Protein AF-A0A1R3HCN3-F1 (afdb_monomer)

Secondary structure (DSSP, 8-state):
-HHHHHHHHHHHHHHHHTSHHHHIIIIIHHHHHHHHHHHHHHHHHH----------PPP--GGGPPEEE-TTTTSHHHHHHHHHHHHTT-EEE-

Mean predicted aligned error: 13.08 Å

Sequence (94 aa):
MKMEAMIKEFKEAVHFVLSVEFWRMAVFWTFSLLASYLQLYSTGLFSRKAQAYPRCHPPISESMRPVCVITGATSGLGAAAAHALSREGFYVVL

InterPro domains:
  IPR036291 NAD(P)-binding domain superfamily [SSF51735] (66-94)

pLDDT: mean 84.45, std 14.41, range [49.69, 97.0]

Organism: Corchorus capsularis (NCBI:txid210143)

Foldseek 3Di:
DVVVVVVVVVVVVVVVCVDPVVCCVVPVVVVVVVVVVVVVVCCVVVVPPPPPVPPPQQPPDPVRAAEDEFPPCPDDPSVVVQVVVVVSRHHYHD

Solvent-accessible surface area (backbone atoms only — not comparable to full-atom values): 5502 Å² total; per-residue (Å²): 106,74,68,57,52,52,53,49,54,51,51,52,51,51,52,49,66,70,30,69,67,46,43,43,58,68,46,53,46,49,51,49,50,51,49,51,51,51,50,52,53,48,41,65,71,73,44,83,62,76,79,71,68,81,73,74,72,63,60,91,45,90,91,56,55,47,75,46,79,38,73,66,34,89,45,73,69,27,28,53,50,51,55,53,41,44,76,64,57,37,47,70,44,109

Radius of gyration: 25.92 Å; Cα contacts (8 Å, |Δi|>4): 62; chains: 1; bounding box: 52×22×68 Å

Nearest PDB structures (foldseek):
  2azn-assembly1_A  TM=6.869E-01  e=3.203E+00  Methanocaldococcus jannaschii

Structure (mmCIF, N/CA/C/O backbone):
data_AF-A0A1R3HCN3-F1
#
_entry.id   AF-A0A1R3HCN3-F1
#
loop_
_atom_site.group_PDB
_atom_site.id
_atom_site.type_symbol
_atom_site.label_atom_id
_atom_site.label_alt_id
_atom_site.label_comp_id
_atom_site.label_asym_id
_atom_site.label_entity_id
_atom_site.label_seq_id
_atom_site.pdbx_PDB_ins_code
_atom_site.Cartn_x
_atom_site.Cartn_y
_atom_site.Cartn_z
_atom_site.occupancy
_atom_site.B_iso_or_equiv
_atom_site.auth_seq_id
_atom_site.auth_comp_id
_atom_site.auth_asym_id
_atom_site.auth_atom_id
_atom_site.pdbx_PDB_model_num
ATOM 1 N N . MET A 1 1 ? 24.073 3.249 -42.148 1.00 63.19 1 MET A N 1
ATOM 2 C CA . MET A 1 1 ? 22.652 3.245 -41.726 1.00 63.19 1 MET A CA 1
ATOM 3 C C . MET A 1 1 ? 22.331 2.302 -40.565 1.00 63.19 1 MET A C 1
ATOM 5 O 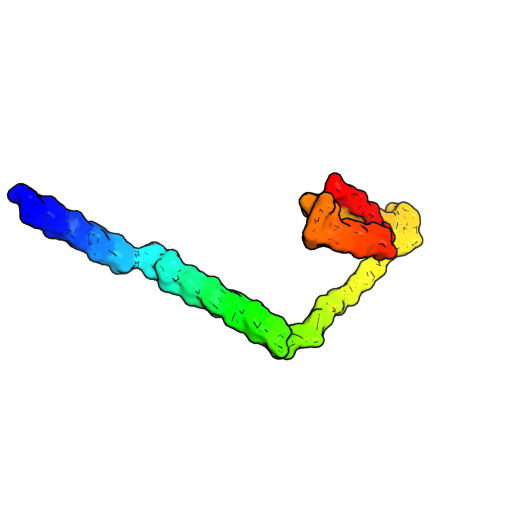O . MET A 1 1 ? 22.137 2.822 -39.480 1.00 63.19 1 MET A O 1
ATOM 9 N N . LYS A 1 2 ? 22.291 0.961 -40.704 1.00 79.06 2 LYS A N 1
ATOM 10 C CA . LYS A 1 2 ? 21.921 0.068 -39.568 1.00 79.06 2 LYS A CA 1
ATOM 11 C C . LYS A 1 2 ? 22.828 0.213 -38.333 1.00 79.06 2 LYS A C 1
ATOM 13 O O . LYS A 1 2 ? 22.329 0.260 -37.218 1.00 79.06 2 LYS A O 1
ATOM 18 N N . MET A 1 3 ? 24.141 0.321 -38.543 1.00 84.12 3 MET A N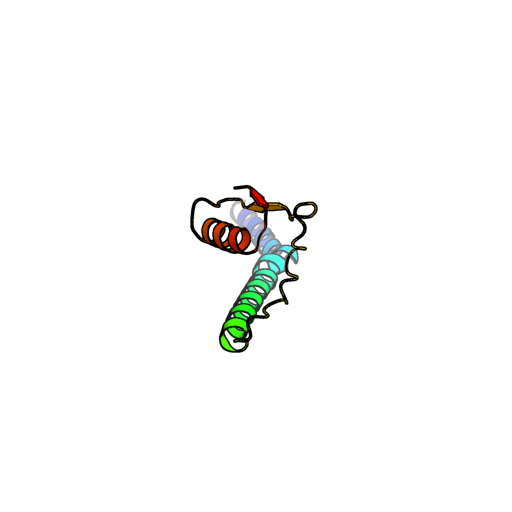 1
ATOM 19 C CA . MET A 1 3 ? 25.116 0.473 -37.453 1.00 84.12 3 MET A CA 1
ATOM 20 C C . MET A 1 3 ? 24.939 1.798 -36.692 1.00 84.12 3 MET A C 1
ATOM 22 O O . MET A 1 3 ? 25.025 1.836 -35.474 1.00 84.12 3 MET A O 1
ATOM 26 N N . GLU A 1 4 ? 24.648 2.886 -37.403 1.00 87.00 4 GLU A N 1
ATOM 27 C CA . GLU A 1 4 ? 24.480 4.214 -36.799 1.00 87.00 4 GLU A CA 1
ATOM 28 C C . GLU A 1 4 ? 23.177 4.321 -36.005 1.00 87.00 4 GLU A C 1
ATOM 30 O O . GLU A 1 4 ? 23.166 4.910 -34.928 1.00 87.00 4 GLU A O 1
ATOM 35 N N . ALA A 1 5 ? 22.099 3.701 -36.499 1.00 90.31 5 ALA A N 1
ATOM 36 C CA . ALA A 1 5 ? 20.846 3.587 -35.760 1.00 90.31 5 ALA A CA 1
ATOM 37 C C . ALA A 1 5 ? 21.045 2.811 -34.447 1.00 90.31 5 ALA A C 1
ATOM 39 O O . ALA A 1 5 ? 20.653 3.291 -33.388 1.00 90.31 5 ALA A O 1
ATOM 40 N N . MET A 1 6 ? 21.760 1.683 -34.500 1.00 92.44 6 MET A N 1
ATOM 41 C CA . MET A 1 6 ? 22.084 0.880 -33.318 1.00 92.44 6 MET A CA 1
ATOM 42 C C . MET A 1 6 ? 22.917 1.661 -32.291 1.00 92.44 6 MET A C 1
ATOM 44 O O . MET A 1 6 ? 22.633 1.620 -31.097 1.00 92.44 6 MET A O 1
ATOM 48 N N . ILE A 1 7 ? 23.929 2.410 -32.743 1.00 93.88 7 ILE A N 1
ATOM 49 C CA . ILE A 1 7 ? 24.759 3.241 -31.857 1.00 93.88 7 ILE A CA 1
ATOM 50 C C . ILE A 1 7 ? 23.920 4.344 -31.196 1.00 93.88 7 ILE A C 1
ATOM 52 O O . ILE A 1 7 ? 24.118 4.648 -30.018 1.00 93.88 7 ILE A O 1
ATOM 56 N N . LYS A 1 8 ? 22.967 4.934 -31.928 1.00 93.88 8 LYS A N 1
ATOM 57 C CA . LYS A 1 8 ? 22.061 5.954 -31.393 1.00 93.88 8 LYS A CA 1
ATOM 58 C C . LYS A 1 8 ? 21.132 5.380 -30.319 1.00 93.88 8 LYS A C 1
ATOM 60 O O . LYS A 1 8 ? 21.070 5.944 -29.231 1.00 93.88 8 LYS A O 1
ATOM 65 N N . GLU A 1 9 ? 20.477 4.255 -30.594 1.00 93.81 9 GLU A N 1
ATOM 66 C CA . GLU A 1 9 ? 19.599 3.571 -29.632 1.00 93.81 9 GLU A CA 1
ATOM 67 C C . GLU A 1 9 ? 20.364 3.163 -28.369 1.00 93.81 9 GLU A C 1
ATOM 69 O O . GLU A 1 9 ? 19.897 3.381 -27.251 1.00 93.81 9 GLU A O 1
ATOM 74 N N . PHE A 1 10 ? 21.586 2.649 -28.530 1.00 95.25 10 PHE A N 1
ATOM 75 C CA . PHE A 1 10 ? 22.447 2.311 -27.401 1.00 95.25 10 PHE A CA 1
ATOM 76 C C . PHE A 1 10 ? 22.777 3.540 -26.546 1.00 95.25 10 PHE A C 1
ATOM 78 O O . PHE A 1 10 ? 22.692 3.490 -25.319 1.00 95.25 10 PHE A O 1
ATOM 85 N N . LYS A 1 11 ? 23.108 4.672 -27.178 1.00 94.56 11 LYS A N 1
ATOM 86 C CA . LYS A 1 11 ? 23.389 5.927 -26.470 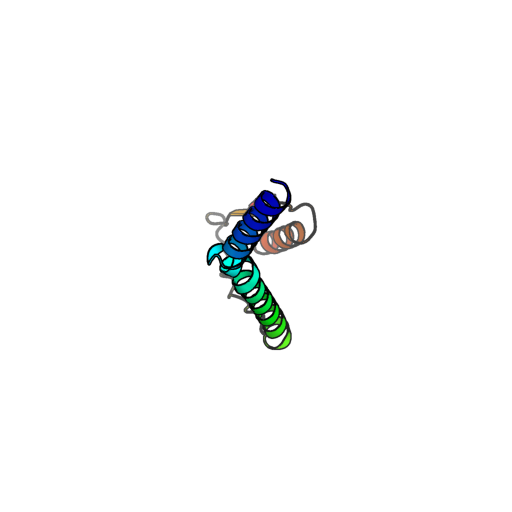1.00 94.56 11 LYS A CA 1
ATOM 87 C C . LYS A 1 11 ? 22.169 6.430 -25.693 1.00 94.56 11 LYS A C 1
ATOM 89 O O . LYS A 1 11 ? 22.323 6.891 -24.563 1.00 94.56 11 LYS A O 1
ATOM 94 N N . GLU A 1 12 ? 20.978 6.339 -26.276 1.00 94.75 12 GLU A N 1
ATOM 95 C CA . GLU A 1 12 ? 19.725 6.727 -25.619 1.00 94.75 12 GLU A CA 1
ATOM 96 C C . GLU A 1 12 ? 19.405 5.816 -24.428 1.00 94.75 12 GLU A C 1
ATOM 98 O O . GLU A 1 12 ? 19.073 6.312 -23.351 1.00 94.75 12 GLU A O 1
ATOM 103 N N . ALA A 1 13 ? 19.600 4.503 -24.573 1.00 94.19 13 ALA A N 1
ATOM 104 C CA . ALA A 1 13 ? 19.431 3.550 -23.481 1.00 94.19 13 ALA A CA 1
ATOM 105 C C . ALA A 1 13 ? 20.406 3.823 -22.325 1.00 94.19 13 ALA A C 1
ATOM 107 O O . ALA A 1 13 ? 19.997 3.852 -21.165 1.00 94.19 13 ALA A O 1
ATOM 108 N N . VAL A 1 14 ? 21.681 4.092 -22.626 1.00 94.94 14 VAL A N 1
ATOM 109 C CA . VAL A 1 14 ? 22.680 4.455 -21.608 1.00 94.94 14 VAL A CA 1
ATOM 110 C C . VAL A 1 14 ? 22.293 5.756 -20.906 1.00 94.94 14 VAL A C 1
ATOM 112 O O . VAL A 1 14 ? 22.351 5.827 -19.680 1.00 94.94 14 VAL A O 1
ATOM 115 N N . HIS A 1 15 ? 21.844 6.769 -21.650 1.00 94.06 15 HIS A N 1
ATOM 116 C CA . HIS A 1 15 ? 21.388 8.029 -21.062 1.00 94.06 15 HIS A CA 1
ATOM 117 C C . HIS A 1 15 ? 20.178 7.829 -20.139 1.00 94.06 15 HIS A C 1
ATOM 119 O O . HIS A 1 15 ? 20.123 8.405 -19.056 1.00 94.06 15 HIS A O 1
ATOM 125 N N . PHE A 1 16 ? 19.227 6.979 -20.531 1.00 93.50 16 PHE A N 1
ATOM 126 C CA . PHE A 1 16 ? 18.075 6.638 -19.701 1.00 93.50 16 PHE A CA 1
ATOM 127 C C . PHE A 1 16 ? 18.482 5.908 -18.416 1.00 93.50 16 PHE A C 1
ATOM 129 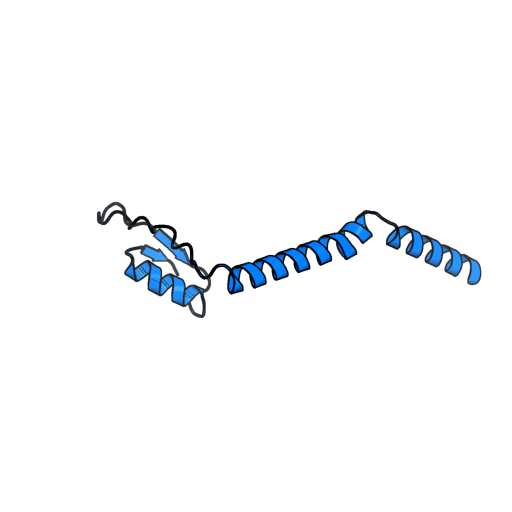O O . PHE A 1 16 ? 18.036 6.284 -17.334 1.00 93.50 16 PHE A O 1
ATOM 136 N N . VAL A 1 17 ? 19.373 4.917 -18.500 1.00 93.50 17 VAL A N 1
ATOM 137 C CA . VAL A 1 17 ? 19.866 4.186 -17.320 1.00 93.50 17 VAL A CA 1
ATOM 138 C C . VAL A 1 17 ? 20.642 5.103 -16.373 1.00 93.50 17 VAL A C 1
ATOM 140 O O . VAL A 1 17 ? 20.590 4.912 -15.164 1.00 93.50 17 VAL A O 1
ATOM 143 N N . LEU A 1 18 ? 21.336 6.118 -16.890 1.00 91.75 18 LEU A N 1
ATOM 144 C CA . LEU A 1 18 ? 22.047 7.116 -16.083 1.00 91.75 18 LEU A CA 1
ATOM 145 C C . LEU A 1 18 ? 21.148 8.259 -15.581 1.00 91.75 18 LEU A C 1
ATOM 147 O O . LEU A 1 18 ? 21.618 9.110 -14.827 1.00 91.75 18 LEU A O 1
ATOM 151 N N . SER A 1 19 ? 19.870 8.289 -15.967 1.00 94.69 19 SER A N 1
ATOM 152 C CA . SER A 1 19 ? 18.932 9.317 -15.515 1.00 94.69 19 SER A CA 1
ATOM 153 C C . SER A 1 19 ? 18.632 9.186 -14.021 1.00 94.69 19 SER A C 1
ATOM 155 O O . SER A 1 19 ? 18.504 8.088 -13.469 1.00 94.69 19 SER A O 1
ATOM 157 N N . VAL A 1 20 ? 18.488 10.325 -13.348 1.00 92.81 20 VAL A N 1
ATOM 158 C CA . VAL A 1 20 ? 18.211 10.370 -11.905 1.00 92.81 20 VAL A CA 1
ATOM 159 C C . VAL A 1 20 ? 16.860 9.721 -11.596 1.00 92.81 20 VAL A C 1
ATOM 161 O O . VAL A 1 20 ? 16.692 9.075 -10.564 1.00 92.81 20 VAL A O 1
ATOM 164 N N . GLU A 1 21 ? 15.900 9.849 -12.505 1.00 93.31 21 GLU A N 1
ATOM 165 C CA . GLU A 1 21 ? 14.564 9.279 -12.417 1.00 93.31 21 GLU A CA 1
ATOM 166 C C . GLU A 1 21 ? 14.605 7.752 -12.407 1.00 93.31 21 GLU A C 1
ATOM 168 O O . GLU A 1 21 ? 13.948 7.136 -11.560 1.00 93.31 21 GLU A O 1
ATOM 173 N N . PHE A 1 22 ? 15.406 7.153 -13.297 1.00 93.44 22 PHE A N 1
ATOM 174 C CA . PHE A 1 22 ? 15.598 5.707 -13.339 1.00 93.44 22 PHE A CA 1
ATOM 175 C C . PHE A 1 22 ? 16.229 5.205 -12.042 1.00 93.44 22 PHE A C 1
ATOM 177 O O . PHE A 1 22 ? 15.698 4.285 -11.429 1.00 93.44 22 PHE A O 1
ATOM 184 N N . TRP A 1 23 ? 17.296 5.844 -11.557 1.00 94.94 23 TRP A N 1
ATOM 185 C CA . TRP A 1 23 ? 17.937 5.453 -10.296 1.00 94.94 23 TRP A CA 1
ATOM 186 C C . TRP A 1 23 ? 17.021 5.629 -9.088 1.00 94.94 23 TRP A C 1
ATOM 188 O O . TRP A 1 23 ? 16.971 4.762 -8.212 1.00 94.94 23 TRP A O 1
ATOM 198 N N . ARG A 1 24 ? 16.241 6.714 -9.047 1.00 94.44 24 ARG A N 1
ATOM 199 C CA . ARG A 1 24 ? 15.218 6.927 -8.020 1.00 94.44 24 ARG A CA 1
ATOM 200 C C . ARG A 1 24 ? 14.243 5.754 -7.988 1.00 94.44 24 ARG A C 1
ATOM 202 O O . ARG A 1 24 ? 14.016 5.192 -6.925 1.00 94.44 24 ARG A O 1
ATOM 209 N N . MET A 1 25 ? 13.711 5.354 -9.136 1.00 93.94 25 MET A N 1
ATOM 210 C CA . MET A 1 25 ? 12.728 4.275 -9.216 1.00 93.94 25 MET A CA 1
ATOM 211 C C . MET A 1 25 ? 13.338 2.879 -9.007 1.00 93.94 25 MET A C 1
ATOM 213 O O . MET A 1 25 ? 12.783 2.067 -8.277 1.00 93.94 25 MET A O 1
ATOM 217 N N . ALA A 1 26 ? 14.473 2.581 -9.634 1.00 92.81 26 ALA A N 1
ATOM 218 C CA . ALA A 1 26 ? 15.067 1.247 -9.625 1.00 92.81 26 ALA A CA 1
ATOM 219 C C . ALA A 1 26 ? 15.808 0.940 -8.321 1.00 92.81 26 ALA A C 1
ATOM 221 O O . ALA A 1 26 ? 15.787 -0.197 -7.856 1.00 92.81 26 ALA A O 1
ATOM 222 N N . VAL A 1 27 ? 16.457 1.943 -7.723 1.00 93.25 27 VAL A N 1
ATOM 223 C CA . VAL A 1 27 ? 17.334 1.760 -6.562 1.00 93.25 27 VAL A CA 1
ATOM 224 C C . VAL A 1 27 ? 16.684 2.330 -5.310 1.00 93.25 27 VAL A C 1
ATOM 226 O O . VAL A 1 27 ? 16.391 1.589 -4.379 1.00 93.25 27 VAL A O 1
ATOM 229 N N . PHE A 1 28 ? 16.387 3.628 -5.264 1.00 94.19 28 PHE A N 1
ATOM 230 C CA . PHE A 1 28 ? 15.906 4.226 -4.012 1.00 94.19 28 PHE A CA 1
ATOM 231 C C . PHE A 1 28 ? 14.570 3.641 -3.547 1.00 94.19 28 PHE A C 1
ATOM 233 O O . PHE A 1 28 ? 14.401 3.378 -2.358 1.00 94.19 28 PHE A O 1
ATOM 240 N N . TRP A 1 29 ? 13.634 3.385 -4.462 1.00 94.75 29 TRP A N 1
ATOM 241 C CA . TRP A 1 29 ? 12.348 2.790 -4.095 1.00 94.75 29 TRP A CA 1
ATOM 242 C C . TRP A 1 29 ? 12.478 1.330 -3.666 1.00 94.75 29 TRP A C 1
ATOM 244 O O . TRP A 1 29 ? 11.836 0.929 -2.698 1.00 94.75 29 TRP A O 1
ATOM 254 N N . THR A 1 30 ? 13.319 0.539 -4.336 1.00 94.75 30 THR A N 1
ATOM 255 C CA . THR A 1 30 ? 13.528 -0.868 -3.965 1.00 94.75 30 THR A CA 1
ATOM 256 C C . THR A 1 30 ? 14.212 -0.981 -2.607 1.00 94.75 30 THR A C 1
ATOM 258 O O . THR A 1 30 ? 13.754 -1.748 -1.762 1.00 94.75 30 THR A O 1
ATOM 261 N N . PHE A 1 31 ? 15.226 -0.152 -2.339 1.00 95.19 31 PHE A N 1
ATOM 262 C CA . PHE A 1 31 ? 15.850 -0.057 -1.021 1.00 95.19 31 PHE A CA 1
ATOM 263 C C . PHE A 1 31 ? 14.886 0.463 0.046 1.00 95.19 31 PHE A C 1
ATOM 265 O O . PHE A 1 31 ? 14.871 -0.079 1.147 1.00 95.19 31 PHE A O 1
ATOM 272 N N . SER A 1 32 ? 14.052 1.463 -0.260 1.00 93.31 32 SER A N 1
ATOM 273 C CA . SER A 1 32 ? 13.042 1.955 0.682 1.00 93.31 32 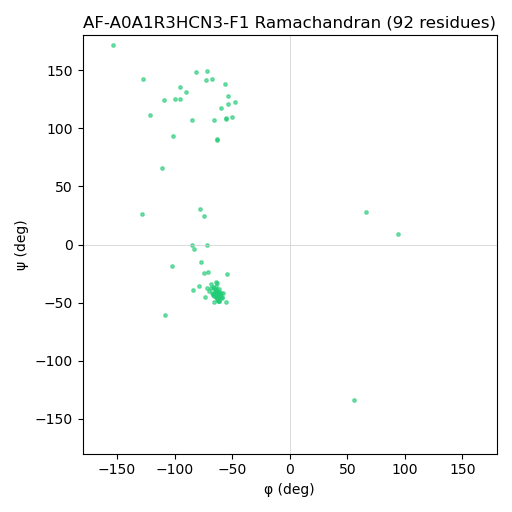SER A CA 1
ATOM 274 C C . SER A 1 32 ? 12.024 0.873 1.025 1.00 93.31 32 SER A C 1
ATOM 276 O O . SER A 1 32 ? 11.709 0.697 2.197 1.00 93.31 32 SER A O 1
ATOM 278 N N . LEU A 1 33 ? 11.534 0.126 0.031 1.00 94.25 33 LEU A N 1
ATOM 279 C CA . LEU A 1 33 ? 10.624 -0.995 0.257 1.00 94.25 33 LEU A CA 1
ATOM 280 C C . LEU A 1 33 ? 11.297 -2.070 1.103 1.00 94.25 33 LEU A C 1
ATOM 282 O O . LEU A 1 33 ? 10.730 -2.497 2.105 1.00 94.25 33 LEU A O 1
ATOM 286 N N . LEU A 1 34 ? 12.519 -2.468 0.747 1.00 95.38 34 LEU A N 1
ATOM 287 C CA . LEU A 1 34 ? 13.272 -3.460 1.505 1.00 95.38 34 LEU A CA 1
ATOM 288 C C . LEU A 1 34 ? 13.481 -3.008 2.955 1.00 95.38 34 LEU A C 1
ATOM 290 O O . LEU A 1 34 ? 13.235 -3.786 3.872 1.00 95.38 34 LEU A O 1
ATOM 294 N N . ALA A 1 35 ? 13.857 -1.748 3.176 1.00 91.38 35 ALA A N 1
ATOM 295 C CA . ALA A 1 35 ? 13.995 -1.172 4.507 1.00 91.38 35 ALA A CA 1
ATOM 296 C C . ALA A 1 35 ? 12.663 -1.178 5.270 1.00 91.38 35 ALA A C 1
ATOM 298 O O . ALA A 1 35 ? 12.645 -1.575 6.430 1.00 91.38 35 ALA A O 1
ATOM 299 N N . SER A 1 36 ? 11.542 -0.826 4.632 1.00 89.44 36 SER A N 1
ATOM 300 C CA . SER A 1 36 ? 10.213 -0.902 5.250 1.00 89.44 36 SER A CA 1
ATOM 301 C C . SER A 1 36 ? 9.826 -2.334 5.624 1.00 89.44 36 SER A C 1
ATOM 303 O O . SER A 1 36 ? 9.300 -2.555 6.713 1.00 89.44 36 SER A O 1
ATOM 305 N N . TYR A 1 37 ? 10.129 -3.324 4.780 1.00 90.50 37 TYR A N 1
ATOM 306 C CA . TYR A 1 37 ? 9.899 -4.736 5.096 1.00 90.50 37 TYR A CA 1
ATOM 307 C C . TYR A 1 37 ? 10.801 -5.230 6.228 1.00 90.50 37 TYR A C 1
ATOM 309 O O . TYR A 1 37 ? 10.323 -5.920 7.124 1.00 90.50 37 TYR A O 1
ATOM 317 N N . LEU A 1 38 ? 12.080 -4.847 6.241 1.00 89.75 38 LEU A N 1
ATOM 318 C CA . LEU A 1 38 ? 13.000 -5.162 7.336 1.00 89.75 38 LEU A CA 1
ATOM 319 C C . LEU A 1 38 ? 12.563 -4.486 8.642 1.00 89.75 38 LEU A C 1
ATOM 321 O O . LEU A 1 38 ? 12.614 -5.104 9.705 1.00 89.75 38 LEU A O 1
ATOM 325 N N . GLN A 1 39 ? 12.075 -3.247 8.579 1.00 86.19 39 GLN A N 1
ATOM 326 C CA . GLN A 1 39 ? 11.510 -2.533 9.721 1.00 86.19 39 GLN A CA 1
ATOM 327 C C . GLN A 1 39 ? 10.236 -3.221 10.226 1.00 86.19 39 GLN A C 1
ATOM 329 O O . GLN A 1 39 ? 10.074 -3.404 11.429 1.00 86.19 39 GLN A O 1
ATOM 334 N N . LEU A 1 40 ? 9.349 -3.662 9.334 1.00 83.62 40 LEU A N 1
ATOM 335 C CA . LEU A 1 40 ? 8.141 -4.397 9.708 1.00 83.62 40 LEU A CA 1
ATOM 336 C C . LEU A 1 40 ? 8.475 -5.768 10.319 1.00 83.62 40 LEU A C 1
ATOM 338 O O . LEU A 1 40 ? 7.912 -6.161 11.338 1.00 83.62 40 LEU A O 1
ATOM 342 N N . TYR A 1 41 ? 9.434 -6.484 9.737 1.00 82.56 41 TYR A N 1
ATOM 343 C CA . TYR A 1 41 ? 9.879 -7.783 10.234 1.00 82.56 41 TYR A CA 1
ATOM 344 C C . TYR A 1 41 ? 10.573 -7.667 11.598 1.00 82.56 41 TYR A C 1
ATOM 346 O O . TYR A 1 41 ? 10.282 -8.425 12.523 1.00 82.56 41 TYR A O 1
ATOM 354 N N . SER A 1 42 ? 11.445 -6.670 11.762 1.00 78.75 42 SER A N 1
ATOM 355 C CA . SER A 1 42 ? 12.108 -6.394 13.039 1.00 78.75 42 SER A CA 1
ATOM 356 C C . SER A 1 42 ? 11.135 -5.881 14.100 1.00 78.75 42 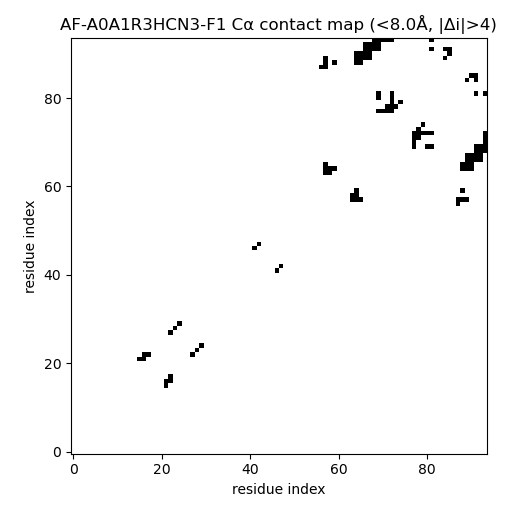SER A C 1
ATOM 358 O O . SER A 1 42 ? 11.232 -6.304 15.246 1.00 78.75 42 SER A O 1
ATOM 360 N N . THR A 1 43 ? 10.144 -5.054 13.758 1.00 69.12 43 THR A N 1
ATOM 361 C CA . THR A 1 43 ? 9.093 -4.659 14.714 1.00 69.12 43 THR A CA 1
ATOM 362 C C . THR A 1 43 ? 8.201 -5.835 15.111 1.00 69.12 43 THR A C 1
ATOM 364 O O . THR A 1 43 ? 7.875 -5.954 16.287 1.00 69.12 43 THR A O 1
ATOM 367 N N . GLY A 1 44 ? 7.885 -6.757 14.198 1.00 66.38 44 GLY A N 1
ATOM 368 C CA . GLY A 1 44 ? 7.173 -7.995 14.529 1.00 66.38 44 GLY A CA 1
ATOM 369 C C . GLY A 1 44 ? 7.953 -8.924 15.470 1.00 66.38 44 GLY A C 1
ATOM 370 O O . GLY A 1 44 ? 7.359 -9.546 16.351 1.00 66.38 44 GLY A O 1
ATOM 371 N N . LEU A 1 45 ? 9.283 -8.989 15.324 1.00 64.50 45 LEU A N 1
ATOM 372 C CA . LEU A 1 45 ? 10.157 -9.831 16.152 1.00 64.50 45 LEU A CA 1
ATOM 373 C C . LEU A 1 45 ? 10.565 -9.191 17.489 1.00 64.50 45 LEU A C 1
ATOM 375 O O . LEU A 1 45 ? 10.620 -9.884 18.502 1.00 64.50 45 LEU A O 1
ATOM 379 N N . PHE A 1 46 ? 10.848 -7.885 17.513 1.00 58.09 46 PHE A N 1
ATOM 380 C CA . PHE A 1 46 ? 11.367 -7.174 18.691 1.00 58.09 46 PHE A CA 1
ATOM 381 C C . PHE A 1 46 ? 10.309 -6.352 19.436 1.00 58.09 46 PHE A C 1
ATOM 383 O O . PHE A 1 46 ? 10.498 -6.027 20.607 1.00 58.09 46 PHE A O 1
ATOM 390 N N . SER A 1 47 ? 9.174 -6.038 18.808 1.00 54.72 47 SER A N 1
ATOM 391 C CA . SER A 1 47 ? 8.084 -5.263 19.407 1.00 54.72 47 SER A CA 1
ATOM 392 C C . SER A 1 47 ? 6.852 -6.139 19.629 1.00 54.72 47 SER A C 1
ATOM 394 O O . SER A 1 47 ? 5.769 -5.919 19.099 1.00 54.72 47 SER A O 1
ATOM 396 N N . ARG A 1 48 ? 6.981 -7.119 20.531 1.00 51.53 48 ARG A N 1
ATOM 397 C CA . ARG A 1 48 ? 5.831 -7.840 21.110 1.00 51.53 48 ARG A CA 1
ATOM 398 C C . ARG A 1 48 ? 5.067 -6.997 22.144 1.00 51.53 48 ARG A C 1
ATOM 400 O O . ARG A 1 48 ? 4.424 -7.535 23.040 1.00 51.53 48 ARG A O 1
ATOM 407 N N . LYS A 1 49 ? 5.141 -5.669 22.056 1.00 55.38 49 LYS A N 1
ATOM 408 C CA . LYS A 1 49 ? 4.158 -4.780 22.667 1.00 55.38 49 LYS A CA 1
ATOM 409 C C . LYS A 1 49 ? 3.258 -4.334 21.535 1.00 55.38 49 LYS A C 1
ATOM 411 O O . LYS A 1 49 ? 3.556 -3.354 20.862 1.00 55.38 49 LYS A O 1
ATOM 416 N N . ALA A 1 50 ? 2.155 -5.054 21.338 1.00 53.88 50 ALA A N 1
ATOM 417 C CA . ALA A 1 50 ? 1.002 -4.439 20.707 1.00 53.88 50 ALA A CA 1
ATOM 418 C C . ALA A 1 50 ? 0.779 -3.134 21.476 1.00 53.88 50 ALA A C 1
ATOM 420 O O . ALA A 1 50 ? 0.467 -3.179 22.670 1.00 53.88 50 ALA A O 1
ATOM 421 N N . GLN A 1 51 ? 1.044 -1.983 20.852 1.00 49.69 51 GLN A N 1
ATOM 422 C CA . GLN A 1 51 ? 0.515 -0.740 21.377 1.00 49.69 51 GLN A CA 1
ATOM 423 C C . GLN A 1 51 ? -0.996 -0.904 21.284 1.00 49.69 51 GLN A C 1
ATOM 425 O O . GLN A 1 51 ? -1.618 -0.644 20.258 1.00 49.69 51 GLN A O 1
ATOM 430 N N . ALA A 1 52 ? -1.582 -1.421 22.359 1.00 53.28 52 ALA A N 1
ATOM 431 C CA . ALA A 1 52 ? -2.963 -1.172 22.661 1.00 53.28 52 ALA A CA 1
ATOM 432 C C . ALA A 1 52 ? -3.010 0.335 22.883 1.00 53.28 52 ALA A C 1
ATOM 434 O O . ALA A 1 52 ? -2.738 0.818 23.982 1.00 53.28 52 ALA A O 1
ATOM 435 N N . TYR A 1 53 ? -3.257 1.086 21.808 1.00 54.28 53 TYR A N 1
ATOM 436 C CA . TYR A 1 53 ? -3.764 2.436 21.953 1.00 54.28 53 TYR A CA 1
ATOM 437 C C . TYR A 1 53 ? -4.909 2.315 22.955 1.00 54.28 53 TYR A C 1
ATOM 439 O O . TYR A 1 53 ? -5.774 1.456 22.734 1.00 54.28 53 TYR A O 1
ATOM 447 N N . PRO A 1 54 ? -4.873 3.040 24.089 1.00 55.75 54 PRO A N 1
ATOM 448 C CA . PRO A 1 54 ? -5.965 2.989 25.039 1.00 55.75 54 PRO A CA 1
ATOM 449 C C . PRO A 1 54 ? -7.204 3.353 24.237 1.00 55.75 54 PRO A C 1
ATOM 451 O O . PRO A 1 54 ? -7.331 4.477 23.751 1.00 55.75 54 PRO A O 1
ATOM 454 N N . ARG A 1 55 ? -8.053 2.3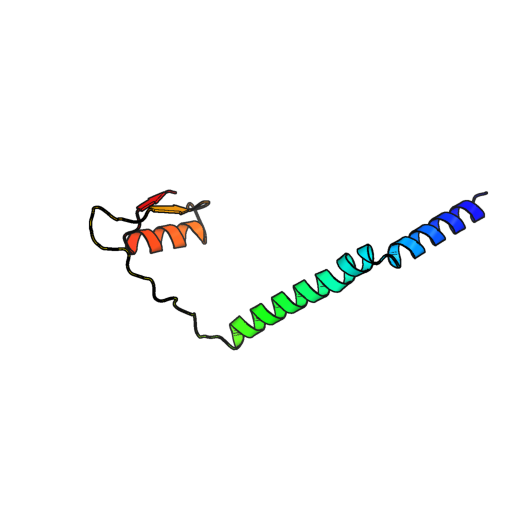56 23.977 1.00 59.25 55 ARG A N 1
ATOM 455 C CA . ARG A 1 55 ? -9.294 2.598 23.266 1.00 59.25 55 ARG A CA 1
ATOM 456 C C . ARG A 1 55 ? -10.080 3.468 24.220 1.00 59.25 55 ARG A C 1
ATOM 458 O O . ARG A 1 55 ? -10.488 2.998 25.280 1.00 59.25 55 ARG A O 1
ATOM 465 N N . CYS A 1 56 ? -10.204 4.751 23.896 1.00 57.97 56 CYS A N 1
ATOM 466 C CA . CYS A 1 56 ? -11.186 5.588 24.552 1.00 57.97 56 CYS A CA 1
ATOM 467 C C . CYS A 1 56 ? -12.510 4.865 24.343 1.00 57.97 56 CYS A C 1
ATOM 469 O O . CYS A 1 56 ? -12.969 4.745 23.205 1.00 57.97 56 CYS A O 1
ATOM 471 N N . HIS A 1 57 ? -13.055 4.293 25.418 1.00 61.69 57 HIS A N 1
ATOM 472 C CA . HIS A 1 57 ? -14.367 3.681 25.351 1.00 61.69 57 HIS A CA 1
ATOM 473 C C . HIS A 1 57 ? -15.311 4.741 24.792 1.00 61.69 57 HIS A C 1
ATOM 475 O O . HIS A 1 57 ? -15.285 5.881 25.276 1.00 61.69 57 HIS A O 1
ATOM 481 N N . PRO A 1 58 ? -16.075 4.418 23.739 1.00 63.91 58 PRO A N 1
ATOM 482 C CA . PRO A 1 58 ? -17.011 5.377 23.199 1.00 63.91 58 PRO A CA 1
ATOM 483 C C . PRO A 1 58 ? -17.948 5.816 24.331 1.00 63.91 58 PRO A C 1
ATOM 485 O O . PRO A 1 58 ? -18.317 4.978 25.162 1.00 63.91 58 PRO A O 1
ATOM 488 N N . PRO A 1 59 ? -18.281 7.114 24.433 1.00 62.66 59 PRO A N 1
ATOM 489 C CA . PRO A 1 59 ? -19.166 7.591 25.485 1.00 62.66 59 PRO A CA 1
ATOM 490 C C . PRO A 1 59 ? -20.460 6.770 25.449 1.00 62.66 59 PRO A C 1
ATOM 492 O O . PRO A 1 59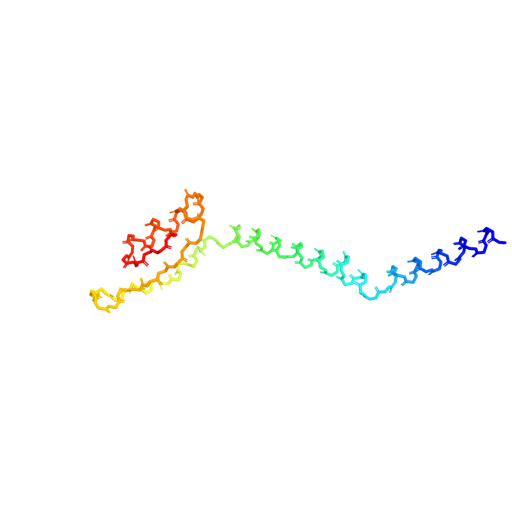 ? -21.144 6.724 24.430 1.00 62.66 59 PRO A O 1
ATOM 495 N N . ILE A 1 60 ? -20.777 6.091 26.557 1.00 63.22 60 ILE A N 1
ATOM 496 C CA . ILE A 1 60 ? -21.912 5.155 26.689 1.00 63.22 60 ILE A CA 1
ATOM 497 C C . ILE A 1 60 ? -23.234 5.937 26.857 1.00 63.22 60 ILE A C 1
ATOM 499 O O . ILE A 1 60 ? -24.155 5.503 27.540 1.00 63.22 60 ILE A O 1
ATOM 503 N N . SER A 1 61 ? -23.343 7.137 26.283 1.00 68.44 61 SER A N 1
ATOM 504 C CA . SER A 1 61 ? -24.631 7.818 26.178 1.00 68.44 61 SER A CA 1
ATOM 505 C C . SER A 1 61 ? -25.275 7.415 24.855 1.00 68.44 61 SER A C 1
ATOM 507 O O . SER A 1 61 ? -24.643 7.494 23.801 1.00 68.44 61 SER A O 1
ATOM 509 N N . GLU A 1 62 ? -26.547 7.007 24.885 1.00 64.56 62 GLU A N 1
ATOM 510 C CA . GLU A 1 62 ? -27.298 6.639 23.670 1.00 64.56 62 GLU A CA 1
ATOM 511 C C . GLU A 1 62 ? -27.280 7.754 22.608 1.00 64.56 62 GLU A C 1
ATOM 513 O O . GLU A 1 62 ? -27.350 7.484 21.412 1.00 64.56 62 GLU A O 1
ATOM 518 N N . SER A 1 63 ? -27.102 9.006 23.039 1.00 68.88 63 SER A N 1
ATOM 519 C CA . SER A 1 63 ? -27.019 10.196 22.192 1.00 68.88 63 SER A CA 1
ATOM 520 C C . SER A 1 63 ? -25.686 10.407 21.459 1.00 68.88 63 SER A C 1
ATOM 522 O O . SER A 1 63 ? -25.647 11.232 20.550 1.00 68.88 63 SER A O 1
ATOM 524 N N . MET A 1 64 ? -24.593 9.725 21.831 1.00 73.00 64 MET A N 1
ATOM 525 C CA . MET A 1 64 ? -23.250 9.965 21.263 1.00 73.00 64 MET A CA 1
ATOM 526 C C . MET A 1 64 ? -22.562 8.692 20.763 1.00 73.00 64 MET A C 1
ATOM 528 O O . MET A 1 64 ? -21.333 8.623 20.698 1.00 73.00 64 MET A O 1
ATOM 532 N N . ARG A 1 65 ? -23.349 7.682 20.379 1.00 81.56 65 ARG A N 1
ATOM 533 C CA . ARG A 1 65 ? -22.819 6.439 19.817 1.00 81.56 65 ARG A CA 1
ATOM 534 C C . ARG A 1 65 ? -22.016 6.732 18.534 1.00 81.56 65 ARG A C 1
ATOM 536 O O . ARG A 1 65 ? -22.600 7.209 17.561 1.00 81.56 65 ARG A O 1
ATOM 543 N N . PRO A 1 66 ? -20.705 6.441 18.484 1.00 85.12 66 PRO A N 1
ATOM 544 C CA . PRO A 1 66 ? -19.904 6.731 17.303 1.00 85.12 66 PRO A CA 1
ATOM 545 C C . PRO A 1 66 ? -20.223 5.771 16.160 1.00 85.12 66 PRO A C 1
ATOM 547 O O . PRO A 1 66 ? -20.420 4.570 16.366 1.00 85.12 66 PRO A O 1
ATOM 550 N N . VAL A 1 67 ? -20.238 6.315 14.946 1.00 91.00 67 VAL A N 1
ATOM 551 C CA . VAL A 1 67 ? -20.466 5.571 13.706 1.00 91.00 67 VAL A CA 1
ATOM 552 C C . VAL A 1 67 ? -19.122 5.189 13.087 1.00 91.00 67 VAL A C 1
ATOM 554 O O . VAL A 1 67 ? -18.224 6.026 13.005 1.00 91.00 67 VAL A O 1
ATOM 557 N N . CYS A 1 68 ? -18.981 3.948 12.618 1.00 89.62 68 CYS A N 1
ATOM 558 C CA . CYS A 1 68 ? -17.867 3.543 11.763 1.00 89.62 68 CYS A CA 1
ATOM 559 C C . CYS A 1 68 ? -18.379 2.866 10.487 1.00 89.62 68 CYS A C 1
ATOM 561 O O . CYS A 1 68 ? -19.365 2.133 10.512 1.00 89.62 68 CYS A O 1
ATOM 563 N N . VAL A 1 69 ? -17.709 3.128 9.365 1.00 96.69 69 VAL A N 1
ATOM 564 C CA . VAL A 1 69 ? -18.017 2.524 8.063 1.00 96.69 69 VAL A CA 1
ATOM 565 C C . VAL A 1 69 ? -16.902 1.549 7.729 1.00 96.69 69 VAL A C 1
ATOM 567 O O . VAL A 1 69 ? -15.732 1.935 7.723 1.00 96.69 69 VAL A O 1
ATOM 570 N N . ILE A 1 70 ? -17.250 0.291 7.477 1.00 95.50 70 ILE A N 1
ATOM 571 C CA . ILE A 1 70 ? -16.285 -0.774 7.216 1.00 95.50 70 ILE A CA 1
ATOM 572 C C . ILE A 1 70 ? -16.570 -1.367 5.849 1.00 95.50 70 ILE A C 1
ATOM 574 O O . ILE A 1 70 ? -17.563 -2.054 5.650 1.00 95.50 70 ILE A O 1
ATOM 578 N N . THR A 1 71 ? -15.657 -1.142 4.913 1.00 96.25 71 THR A N 1
ATOM 579 C CA . THR A 1 71 ? -15.733 -1.742 3.583 1.00 96.25 71 THR A CA 1
ATOM 580 C C . THR A 1 71 ? -15.198 -3.175 3.603 1.00 96.25 71 THR A C 1
ATOM 582 O O . THR A 1 71 ? -14.312 -3.523 4.388 1.00 96.25 71 THR A O 1
ATOM 585 N N . GLY A 1 72 ? -15.746 -4.040 2.744 1.00 95.69 72 GLY A N 1
ATOM 586 C CA . GLY A 1 72 ? -15.326 -5.445 2.679 1.00 95.69 72 GLY A CA 1
ATOM 587 C C . GLY A 1 72 ? -15.662 -6.244 3.944 1.00 95.69 72 GLY A C 1
ATOM 588 O O . GLY A 1 72 ? -14.968 -7.208 4.267 1.00 95.69 72 GLY A O 1
ATOM 589 N N . ALA A 1 73 ? -16.718 -5.866 4.670 1.00 96.50 73 ALA A N 1
ATOM 590 C CA . ALA A 1 73 ? -17.073 -6.473 5.951 1.00 96.50 73 ALA A CA 1
ATOM 591 C C . ALA A 1 73 ? -17.650 -7.900 5.858 1.00 96.50 73 ALA A C 1
ATOM 593 O O . ALA A 1 73 ? -17.947 -8.522 6.874 1.00 96.50 73 ALA A O 1
ATOM 594 N N . THR A 1 74 ? -17.789 -8.447 4.650 1.00 96.12 74 THR A N 1
ATOM 595 C CA . THR A 1 74 ? -18.297 -9.806 4.424 1.00 96.12 74 THR A CA 1
ATOM 596 C C . THR A 1 74 ? -17.275 -10.891 4.778 1.00 96.12 74 THR A C 1
ATOM 598 O O . THR A 1 74 ? -17.663 -12.019 5.067 1.00 96.12 74 THR A O 1
ATOM 601 N N . SER A 1 75 ? -15.967 -10.597 4.757 1.00 92.88 75 SER A N 1
ATOM 602 C CA . SER A 1 75 ? -14.934 -11.600 5.059 1.00 92.88 75 SER A CA 1
ATOM 603 C C . SER A 1 75 ? -13.638 -10.997 5.614 1.00 92.88 75 SER A C 1
ATOM 605 O O . SER A 1 75 ? -13.457 -9.779 5.651 1.00 92.88 75 SER A O 1
ATOM 607 N N . GLY A 1 76 ? -12.729 -11.868 6.062 1.00 95.56 76 GLY A N 1
ATOM 608 C CA . GLY A 1 76 ? -11.367 -11.502 6.447 1.00 95.56 76 GLY A CA 1
ATOM 609 C C . GLY A 1 76 ? -11.296 -10.411 7.518 1.00 95.56 76 GLY A C 1
ATOM 610 O O . GLY A 1 76 ? -11.995 -10.456 8.531 1.00 95.56 76 GLY A O 1
ATOM 611 N N . LEU A 1 77 ? -10.421 -9.430 7.285 1.00 95.12 77 LEU A N 1
ATOM 612 C CA . LEU A 1 77 ? -10.154 -8.339 8.224 1.00 95.12 77 LEU A CA 1
ATOM 613 C C . LEU A 1 77 ? -11.368 -7.422 8.424 1.00 95.12 77 LEU A C 1
ATOM 615 O O . LEU A 1 77 ? -11.617 -6.999 9.551 1.00 95.12 77 LEU A O 1
ATOM 619 N N . GLY A 1 78 ? -12.142 -7.155 7.365 1.00 95.88 78 GLY A N 1
ATOM 620 C CA . GLY A 1 78 ? -13.336 -6.311 7.446 1.00 95.88 78 GLY A CA 1
ATOM 621 C C . GLY A 1 78 ? -14.401 -6.925 8.354 1.00 95.88 78 GLY A C 1
ATOM 622 O O . GLY A 1 78 ? -14.906 -6.257 9.254 1.00 95.88 78 GLY A O 1
ATOM 623 N N . ALA A 1 79 ? -14.680 -8.223 8.186 1.00 97.00 79 ALA A N 1
ATOM 624 C CA . ALA A 1 79 ? -15.628 -8.946 9.039 1.00 97.00 79 ALA A CA 1
ATOM 625 C C . ALA A 1 79 ? -15.189 -8.966 10.513 1.00 97.00 79 ALA A C 1
ATOM 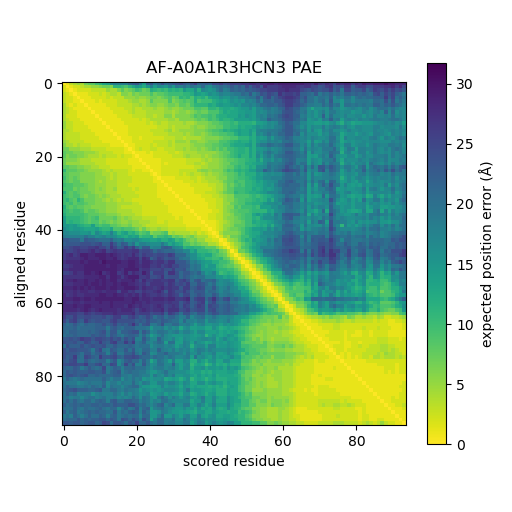627 O O . ALA A 1 79 ? -15.994 -8.717 11.414 1.00 97.00 79 ALA A O 1
ATOM 628 N N . ALA A 1 80 ? -13.901 -9.220 10.768 1.00 95.94 80 ALA A N 1
ATOM 629 C CA . ALA A 1 80 ? -13.353 -9.233 12.122 1.00 95.94 80 ALA A CA 1
ATOM 630 C C . ALA A 1 80 ? -13.436 -7.850 12.794 1.00 95.94 80 ALA A C 1
ATOM 632 O O . ALA A 1 80 ? -13.821 -7.755 13.962 1.00 95.94 80 ALA A O 1
ATOM 633 N N . ALA A 1 81 ? -13.129 -6.778 12.056 1.00 94.88 81 ALA A N 1
ATOM 634 C CA . ALA A 1 81 ? -13.219 -5.406 12.548 1.00 94.88 81 ALA A CA 1
ATOM 635 C C . ALA A 1 81 ? -14.668 -4.997 12.854 1.00 94.88 81 ALA A C 1
ATOM 637 O O . ALA A 1 81 ? -14.932 -4.446 13.922 1.00 94.88 81 ALA A O 1
ATOM 638 N N . ALA A 1 82 ? -15.614 -5.327 11.966 1.00 96.19 82 ALA A N 1
ATOM 639 C CA . ALA A 1 82 ? -17.039 -5.073 12.172 1.00 96.19 82 ALA A CA 1
ATOM 640 C C . ALA A 1 82 ? -17.571 -5.764 13.425 1.00 96.19 82 ALA A C 1
ATOM 642 O O . ALA A 1 82 ? -18.230 -5.139 14.261 1.00 96.19 82 ALA A O 1
ATOM 643 N N . HIS A 1 83 ? -17.219 -7.038 13.596 1.00 95.31 83 HIS A N 1
ATOM 644 C CA . HIS A 1 83 ? -17.603 -7.791 14.777 1.00 95.31 83 HIS A CA 1
ATOM 645 C C . HIS A 1 83 ? -17.026 -7.172 16.058 1.00 95.31 83 HIS A C 1
ATOM 647 O O . HIS A 1 83 ? -17.774 -6.923 17.004 1.00 95.31 83 HIS A O 1
ATOM 653 N N . ALA A 1 84 ? -15.726 -6.862 16.088 1.00 93.69 84 ALA A N 1
ATOM 654 C CA . ALA A 1 84 ? -15.078 -6.282 17.263 1.00 93.69 84 ALA A CA 1
ATOM 655 C C . ALA A 1 84 ? -15.658 -4.906 17.638 1.00 93.69 84 ALA A C 1
ATOM 657 O O . ALA A 1 84 ? -16.056 -4.702 18.783 1.00 93.69 84 ALA A O 1
ATOM 658 N N . LEU A 1 85 ? -15.793 -3.990 16.673 1.00 90.94 85 LEU A N 1
ATOM 659 C CA . LEU A 1 85 ? -16.282 -2.630 16.928 1.00 90.94 85 LEU A CA 1
ATOM 660 C C . LEU A 1 85 ? -17.763 -2.602 17.325 1.00 90.94 85 LEU A C 1
ATOM 662 O O . LEU A 1 85 ? -18.148 -1.816 18.191 1.00 90.94 85 LEU A O 1
ATOM 666 N N . SER A 1 86 ? -18.588 -3.502 16.776 1.00 91.62 86 SER A N 1
ATOM 667 C CA . SER A 1 86 ? -19.989 -3.632 17.203 1.00 91.62 86 SER A CA 1
ATOM 668 C C . SER A 1 86 ? -20.110 -4.022 18.683 1.00 91.62 86 SER A C 1
ATOM 670 O O . SER A 1 86 ? -20.954 -3.476 19.394 1.00 91.62 86 SER A O 1
ATOM 672 N N . ARG A 1 87 ? -19.218 -4.897 19.175 1.00 88.94 87 ARG A N 1
ATOM 673 C CA . ARG A 1 87 ? -19.147 -5.306 20.589 1.00 88.94 87 ARG A CA 1
ATOM 674 C C . ARG A 1 87 ? -18.631 -4.206 21.509 1.00 88.94 87 ARG A C 1
ATOM 676 O O . ARG A 1 87 ? -18.925 -4.230 22.699 1.00 88.94 87 ARG A O 1
ATOM 683 N N . GLU A 1 88 ? -17.877 -3.257 20.969 1.00 86.19 88 GLU A N 1
ATOM 684 C CA . GLU A 1 88 ? -17.381 -2.085 21.696 1.00 86.19 88 GLU A CA 1
ATOM 685 C C . GLU A 1 88 ? -18.396 -0.937 21.742 1.00 86.19 88 GLU A C 1
ATOM 687 O O . GLU A 1 88 ? -18.129 0.091 22.357 1.00 86.19 88 GLU A O 1
ATOM 692 N N . GLY A 1 89 ? -19.572 -1.113 21.131 1.00 86.06 89 GLY A N 1
ATOM 693 C CA . GLY A 1 89 ? -20.657 -0.138 21.173 1.00 86.06 89 GLY A CA 1
ATOM 694 C C . GLY A 1 89 ? -20.672 0.833 19.996 1.00 86.06 89 GLY A C 1
ATOM 695 O O . GLY A 1 89 ? -21.487 1.747 19.998 1.00 86.06 89 GLY A O 1
ATOM 696 N N . PHE A 1 90 ? -19.860 0.643 18.953 1.00 90.06 90 PHE A N 1
ATOM 697 C CA . PHE A 1 90 ? -19.956 1.451 17.730 1.00 90.06 90 PHE A CA 1
ATOM 698 C C . PHE A 1 90 ? -21.209 1.090 16.927 1.00 90.06 90 PHE A C 1
ATOM 700 O O . PHE A 1 90 ? -21.669 -0.056 16.950 1.00 90.06 90 PHE A O 1
ATOM 707 N N . TYR A 1 91 ? -21.773 2.063 16.214 1.00 91.69 91 TYR A N 1
ATOM 708 C CA . TYR A 1 91 ? -22.751 1.812 15.159 1.00 91.69 91 TYR A CA 1
ATOM 709 C C . TYR A 1 91 ? -21.990 1.519 13.864 1.00 91.69 91 TYR A C 1
ATOM 711 O O . TYR A 1 91 ? -21.365 2.409 13.289 1.00 91.69 91 TYR A O 1
ATOM 719 N N . VAL A 1 92 ? -21.986 0.255 13.448 1.00 94.31 92 VAL A N 1
ATOM 720 C CA . VAL A 1 92 ? -21.193 -0.210 12.306 1.00 94.31 92 VAL A CA 1
ATOM 721 C C . VAL A 1 92 ? -22.056 -0.219 11.049 1.00 94.31 92 VAL A C 1
ATOM 723 O O . VAL A 1 92 ? -23.099 -0.870 11.021 1.00 94.31 92 VAL A O 1
ATOM 726 N N . VAL A 1 93 ? -21.595 0.470 10.010 1.00 96.19 93 VAL A N 1
ATOM 727 C CA . VAL A 1 93 ? -22.138 0.411 8.649 1.00 96.19 93 VAL A CA 1
ATOM 728 C C . VAL A 1 93 ? -21.245 -0.519 7.827 1.00 96.19 93 VAL A C 1
ATOM 730 O O . VAL A 1 93 ? -20.028 -0.323 7.799 1.00 96.19 93 VAL A O 1
ATOM 733 N N . LEU A 1 94 ? -21.848 -1.539 7.213 1.00 94.12 94 LEU A N 1
ATOM 734 C CA . LEU A 1 94 ? -21.180 -2.588 6.430 1.00 94.12 94 LEU A CA 1
ATOM 735 C C . LEU A 1 94 ? -21.277 -2.320 4.925 1.00 94.12 94 LEU A C 1
ATOM 737 O O . LEU A 1 94 ? -22.304 -1.735 4.513 1.00 94.12 94 LEU A O 1
#